Protein AF-A0A392NS13-F1 (afdb_monomer_lite)

Organism: NCBI:txid97028

Radius of gyration: 15.72 Å; chains: 1; bounding box: 37×41×41 Å

Secondary structure (DSSP, 8-state):
--SGGGSHHHHHHHHHHSS-TTS-EE--SSSPPP-S-HHHH--------GGGTGGGSTT--HHHHHHTT-EEEEE-HHHHHHHHHHHHTSS----EEEEEEEE-TTS-EEEEEEEEEEE-TT-GGG-EEEEEE---SSHHHHHHHHHHHHHHHHHHHHHIIIIITT-

Structure (mmCIF, N/CA/C/O backbone):
data_AF-A0A392NS13-F1
#
_entry.id   AF-A0A392NS13-F1
#
loop_
_atom_site.group_PDB
_atom_site.id
_atom_site.type_symbol
_atom_site.label_atom_id
_atom_site.label_alt_id
_atom_site.label_comp_id
_atom_site.label_asym_id
_atom_site.label_entity_id
_atom_site.label_seq_id
_atom_site.pdbx_PDB_ins_code
_atom_site.Cartn_x
_atom_site.Cartn_y
_atom_site.Cartn_z
_atom_site.occupancy
_atom_site.B_iso_or_equiv
_atom_site.auth_seq_id
_atom_site.auth_comp_id
_atom_site.auth_asym_id
_atom_site.auth_atom_id
_atom_site.pdbx_PDB_model_num
ATOM 1 N N . ASP A 1 1 ? -11.635 21.435 5.808 1.00 74.44 1 ASP A N 1
ATOM 2 C CA . ASP A 1 1 ? -10.249 21.271 6.281 1.00 74.44 1 ASP A CA 1
ATOM 3 C C . ASP A 1 1 ? -9.359 21.082 5.056 1.00 74.44 1 ASP A C 1
ATOM 5 O O . ASP A 1 1 ? -9.720 20.289 4.199 1.00 74.44 1 ASP A O 1
ATOM 9 N N . THR A 1 2 ? -8.281 21.854 4.910 1.00 90.88 2 THR A N 1
ATOM 10 C CA . THR A 1 2 ? -7.378 21.819 3.739 1.00 90.88 2 THR A CA 1
ATOM 11 C C . THR A 1 2 ? -6.235 20.809 3.878 1.00 90.88 2 THR A C 1
ATOM 13 O O . THR A 1 2 ? -5.494 20.587 2.921 1.00 90.88 2 THR A O 1
ATOM 16 N N . SER A 1 3 ? -6.084 20.194 5.052 1.00 91.94 3 SER A N 1
ATOM 17 C CA . SER A 1 3 ? -5.001 19.258 5.377 1.00 91.94 3 SER A CA 1
ATOM 18 C C . SER A 1 3 ? -5.465 17.819 5.604 1.00 91.94 3 SER A C 1
ATOM 20 O O . SER A 1 3 ? -4.625 16.923 5.652 1.00 91.94 3 SER A O 1
ATOM 22 N N . ALA A 1 4 ? -6.781 17.588 5.666 1.00 93.62 4 ALA A N 1
ATOM 23 C CA . ALA A 1 4 ? -7.386 16.277 5.920 1.00 93.62 4 ALA A CA 1
ATOM 24 C C . ALA A 1 4 ? -6.905 15.170 4.962 1.00 93.62 4 ALA A C 1
ATOM 26 O O . ALA A 1 4 ? -6.708 14.040 5.386 1.00 93.62 4 ALA A O 1
ATOM 27 N N . TRP A 1 5 ? -6.607 15.499 3.701 1.00 92.25 5 TRP A N 1
ATOM 28 C CA . TRP A 1 5 ? -6.085 14.542 2.712 1.00 92.25 5 TRP A CA 1
ATOM 29 C C . TRP A 1 5 ? -4.747 13.890 3.111 1.00 92.25 5 TRP A C 1
ATOM 31 O O . TRP A 1 5 ? -4.361 12.866 2.555 1.00 92.25 5 TRP A O 1
ATOM 41 N N . ARG A 1 6 ? -4.010 14.476 4.068 1.00 93.94 6 ARG A N 1
ATOM 42 C CA . ARG A 1 6 ? -2.728 13.945 4.558 1.00 93.94 6 ARG A CA 1
ATOM 43 C C . ARG A 1 6 ? -2.880 12.950 5.702 1.00 93.94 6 ARG A C 1
ATOM 45 O O . ARG A 1 6 ? -1.878 12.330 6.080 1.00 93.94 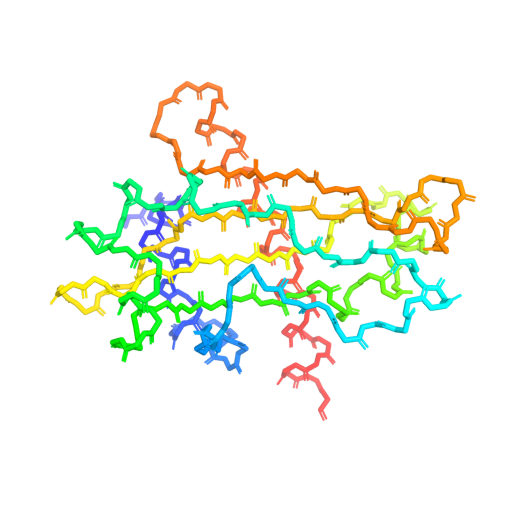6 ARG A O 1
ATOM 52 N N . THR A 1 7 ? -4.066 12.812 6.292 1.00 97.25 7 THR A N 1
ATOM 53 C CA . THR A 1 7 ? -4.251 11.927 7.446 1.00 97.25 7 THR A CA 1
ATOM 54 C C . THR A 1 7 ? -4.267 10.459 7.024 1.00 97.25 7 THR A C 1
ATOM 56 O O . THR A 1 7 ? -4.346 10.125 5.837 1.00 97.25 7 THR A O 1
ATOM 59 N N . ASP A 1 8 ? -4.083 9.565 7.988 1.00 97.94 8 ASP A N 1
ATOM 60 C CA . ASP A 1 8 ? -4.120 8.123 7.739 1.00 97.94 8 ASP A CA 1
ATOM 61 C C . ASP A 1 8 ? -5.561 7.626 7.591 1.00 97.94 8 ASP A C 1
ATOM 63 O O . ASP A 1 8 ? -5.820 6.723 6.795 1.00 97.94 8 ASP A O 1
ATOM 67 N N . GLU A 1 9 ? -6.500 8.274 8.281 1.00 97.56 9 GLU A N 1
ATOM 68 C CA . GLU A 1 9 ? -7.931 8.017 8.164 1.00 97.56 9 GLU A CA 1
ATOM 69 C C . GLU A 1 9 ? -8.423 8.288 6.744 1.00 97.56 9 GLU A C 1
ATOM 71 O O . GLU A 1 9 ? -9.087 7.432 6.167 1.00 97.56 9 GLU A O 1
ATOM 76 N N . GLU A 1 10 ? -8.084 9.442 6.157 1.00 98.25 10 GLU A N 1
ATOM 77 C CA . GLU A 1 10 ? -8.550 9.785 4.811 1.00 98.25 10 GLU A CA 1
ATOM 78 C C . GLU A 1 10 ? -7.889 8.903 3.749 1.00 98.25 10 GLU A C 1
ATOM 80 O O . GLU A 1 10 ? -8.576 8.367 2.880 1.00 98.25 10 GLU A O 1
ATOM 85 N N . PHE A 1 11 ? -6.583 8.649 3.888 1.00 98.56 11 PHE A N 1
ATOM 86 C CA . PHE A 1 11 ? -5.845 7.733 3.017 1.00 98.56 11 PHE A CA 1
ATOM 87 C C . PHE A 1 11 ? -6.480 6.336 2.958 1.00 98.56 11 PHE A C 1
ATOM 89 O O . PHE A 1 11 ? -6.611 5.759 1.881 1.00 98.56 11 PHE A O 1
ATOM 96 N N . ALA A 1 12 ? -6.904 5.787 4.099 1.00 98.50 12 ALA A N 1
ATOM 97 C CA . ALA A 1 12 ? -7.569 4.490 4.139 1.00 98.50 12 ALA A CA 1
ATOM 98 C C . ALA A 1 12 ? -9.044 4.562 3.702 1.00 98.50 12 ALA A C 1
ATOM 100 O O . ALA A 1 12 ? -9.537 3.646 3.042 1.00 98.50 12 ALA A O 1
ATOM 101 N N . ARG A 1 13 ? -9.758 5.646 4.036 1.00 98.44 13 ARG A N 1
ATOM 102 C CA . ARG A 1 13 ? -11.167 5.847 3.664 1.00 98.44 13 ARG A CA 1
ATOM 103 C C . ARG A 1 13 ? -11.348 5.922 2.149 1.00 98.44 13 ARG A C 1
ATOM 105 O O . ARG A 1 13 ? -12.313 5.360 1.628 1.00 98.44 13 ARG A O 1
ATOM 112 N N . GLU A 1 14 ? -10.437 6.576 1.432 1.00 98.19 14 GLU A N 1
ATOM 113 C CA . GLU A 1 14 ? -10.499 6.686 -0.031 1.00 98.19 14 GLU A CA 1
ATOM 114 C C . GLU A 1 14 ? -10.401 5.325 -0.745 1.00 98.19 14 GLU A C 1
ATOM 116 O O . GLU A 1 14 ? -10.964 5.164 -1.827 1.00 98.19 14 GLU A O 1
ATOM 121 N N . MET A 1 15 ? -9.810 4.302 -0.118 1.00 98.44 15 MET A N 1
ATOM 122 C CA . MET A 1 15 ? -9.796 2.937 -0.669 1.00 98.44 15 MET A CA 1
ATOM 123 C C . MET A 1 15 ? -11.179 2.263 -0.657 1.00 98.44 15 MET A C 1
ATOM 125 O O . MET A 1 15 ? -11.379 1.273 -1.354 1.00 98.44 15 MET A O 1
ATOM 129 N N . LEU A 1 16 ? -12.130 2.777 0.133 1.00 97.88 16 LEU A N 1
ATOM 130 C CA . LEU A 1 16 ? -13.511 2.280 0.219 1.00 97.88 16 LEU A CA 1
ATOM 131 C C . LEU A 1 16 ? -14.535 3.235 -0.403 1.00 97.88 16 LEU A C 1
ATOM 133 O O . LEU A 1 16 ? -15.606 2.808 -0.826 1.00 97.88 16 LEU A O 1
ATOM 137 N N . ALA A 1 17 ? -14.245 4.535 -0.404 1.00 97.50 17 ALA A N 1
ATOM 138 C CA . ALA A 1 17 ? -15.201 5.579 -0.771 1.00 97.50 17 ALA A CA 1
ATOM 139 C C . ALA A 1 17 ? -14.538 6.778 -1.473 1.00 97.50 17 ALA A C 1
ATOM 141 O O . ALA A 1 17 ? -15.032 7.905 -1.387 1.00 97.50 17 ALA A O 1
ATOM 142 N N . GLY A 1 18 ? -13.379 6.553 -2.091 1.00 97.31 18 GLY A N 1
ATOM 143 C CA . GLY A 1 18 ? -12.679 7.501 -2.951 1.00 97.31 18 GLY A CA 1
ATOM 144 C C . GLY A 1 18 ? -12.891 7.174 -4.427 1.00 97.31 18 GLY A C 1
ATOM 145 O O . GLY A 1 18 ? -13.916 6.617 -4.813 1.00 97.31 18 GLY A O 1
ATOM 146 N N . VAL A 1 19 ? -11.914 7.536 -5.259 1.00 96.94 19 VAL A N 1
ATOM 147 C CA . VAL A 1 19 ? -12.015 7.398 -6.723 1.00 96.94 19 VAL A CA 1
ATOM 148 C C . VAL A 1 19 ? -11.814 5.965 -7.222 1.00 96.94 19 VAL A C 1
ATOM 150 O O . VAL A 1 19 ? -12.351 5.619 -8.266 1.00 96.94 19 VAL A O 1
ATOM 153 N N . ASN A 1 20 ? -11.105 5.116 -6.470 1.00 97.25 20 ASN A N 1
ATOM 154 C CA . ASN A 1 20 ? -10.823 3.727 -6.849 1.00 97.25 20 ASN A CA 1
ATOM 155 C C . ASN A 1 20 ? -11.244 2.710 -5.764 1.00 97.25 20 ASN A C 1
ATOM 157 O O . ASN A 1 20 ? -10.406 1.979 -5.232 1.00 97.25 20 ASN A O 1
ATOM 161 N N . PRO A 1 21 ? -12.542 2.624 -5.413 1.00 97.25 21 PRO A N 1
ATOM 162 C CA . PRO A 1 21 ? -13.015 1.868 -4.251 1.00 97.25 21 PRO A CA 1
ATOM 163 C C . PRO A 1 21 ? -13.172 0.355 -4.507 1.00 97.25 21 PRO A C 1
ATOM 165 O O . PRO A 1 21 ? -13.973 -0.309 -3.854 1.00 97.25 21 PRO A O 1
ATOM 168 N N . VAL A 1 22 ? -12.472 -0.196 -5.506 1.00 97.00 22 VAL A N 1
ATOM 169 C CA . VAL A 1 22 ? -12.722 -1.553 -6.039 1.00 97.00 22 VAL A CA 1
ATOM 170 C C . VAL A 1 22 ? -11.522 -2.499 -5.947 1.00 97.00 22 VAL A C 1
ATOM 172 O O . VAL A 1 22 ? -11.647 -3.667 -6.307 1.00 97.00 22 VAL A O 1
ATOM 175 N N . ILE A 1 23 ? -10.365 -2.021 -5.473 1.00 97.75 23 ILE A N 1
ATOM 176 C CA . ILE A 1 23 ? -9.110 -2.799 -5.472 1.00 97.75 23 ILE A CA 1
ATOM 177 C C . ILE A 1 23 ? -8.777 -3.404 -4.103 1.00 97.75 23 ILE A C 1
ATOM 179 O O . ILE A 1 23 ? -8.146 -4.461 -4.033 1.00 97.75 23 ILE A O 1
ATOM 183 N N . ILE A 1 24 ? -9.190 -2.759 -3.009 1.00 98.19 24 ILE A N 1
ATOM 184 C CA . ILE A 1 24 ? -8.931 -3.264 -1.656 1.00 98.19 24 ILE A CA 1
ATOM 185 C C . ILE A 1 24 ? -9.542 -4.659 -1.465 1.00 98.19 24 ILE A C 1
ATOM 187 O O . ILE A 1 24 ? -10.676 -4.927 -1.863 1.00 98.19 24 ILE A O 1
ATOM 191 N N . ARG A 1 25 ? -8.788 -5.563 -0.834 1.00 98.06 25 ARG A N 1
ATOM 192 C CA . ARG A 1 25 ? -9.196 -6.956 -0.603 1.00 98.06 25 ARG A CA 1
ATOM 193 C C . ARG A 1 25 ? -8.925 -7.387 0.833 1.00 98.06 25 ARG A C 1
ATOM 195 O O . ARG A 1 25 ? -8.028 -6.859 1.483 1.00 98.06 25 ARG A O 1
ATOM 202 N N . GLY A 1 26 ? -9.682 -8.362 1.332 1.00 98.44 26 GLY A N 1
ATOM 203 C CA . GLY A 1 26 ? -9.395 -8.988 2.625 1.00 98.44 26 GLY A CA 1
ATOM 204 C C . GLY A 1 26 ? -8.076 -9.761 2.570 1.00 98.44 26 GLY A C 1
ATOM 205 O O . GLY A 1 26 ? -7.846 -10.526 1.629 1.00 98.44 26 GLY A O 1
ATOM 206 N N . LEU A 1 27 ? -7.217 -9.585 3.570 1.00 98.12 27 LEU A N 1
ATOM 207 C CA . LEU A 1 27 ? -5.961 -10.316 3.682 1.00 98.12 27 LEU A CA 1
ATOM 208 C C . LEU A 1 27 ? -6.230 -11.709 4.262 1.00 98.12 27 LEU A C 1
ATOM 210 O O . LEU A 1 27 ? -6.717 -11.827 5.381 1.00 98.12 27 LEU A O 1
ATOM 214 N N . GLN A 1 28 ? -5.927 -12.752 3.487 1.00 95.88 28 GLN A N 1
ATOM 215 C CA . GLN A 1 28 ? -6.250 -14.141 3.846 1.00 95.88 28 GLN A CA 1
ATOM 216 C C . GLN A 1 28 ? -5.083 -14.894 4.491 1.00 95.88 28 GLN A C 1
ATOM 218 O O . GLN A 1 28 ? -5.295 -15.866 5.206 1.00 95.88 28 GLN A O 1
ATOM 223 N N . GLU A 1 29 ? -3.854 -14.456 4.235 1.00 96.00 29 GLU A N 1
ATOM 224 C CA . GLU A 1 29 ? -2.639 -15.079 4.750 1.00 96.00 29 GLU A CA 1
ATOM 225 C C . GLU A 1 29 ? -1.574 -14.019 5.021 1.00 96.00 29 GLU A C 1
ATOM 227 O O . GLU A 1 29 ? -1.610 -12.921 4.455 1.00 96.00 29 GLU A O 1
ATOM 232 N N . PHE A 1 30 ? -0.636 -14.349 5.905 1.00 97.38 30 PHE A N 1
ATOM 233 C CA . PHE A 1 30 ? 0.459 -13.465 6.270 1.00 97.38 30 PHE A CA 1
ATOM 234 C C . PHE A 1 30 ? 1.787 -14.234 6.353 1.00 97.38 30 PHE A C 1
ATOM 236 O O . PHE A 1 30 ? 1.825 -15.287 6.995 1.00 97.38 30 PHE A O 1
ATOM 243 N N . PRO A 1 31 ? 2.890 -13.700 5.793 1.00 96.69 31 PRO A N 1
ATOM 244 C CA . PRO A 1 31 ? 2.965 -12.449 5.028 1.00 96.69 31 PRO A CA 1
ATOM 245 C C . PRO A 1 31 ? 2.223 -12.548 3.677 1.00 96.69 31 PRO A C 1
ATOM 247 O O . PRO A 1 31 ? 1.971 -13.658 3.210 1.00 96.69 31 PRO A O 1
ATOM 250 N N . PRO A 1 32 ? 1.849 -11.419 3.042 1.00 96.25 32 PRO A N 1
ATOM 251 C CA . PRO A 1 32 ? 1.254 -11.446 1.708 1.00 96.25 32 PRO A CA 1
ATOM 252 C C . PRO A 1 32 ? 2.179 -12.136 0.699 1.00 96.25 32 PRO A C 1
ATOM 254 O O . PRO A 1 32 ? 3.379 -11.849 0.650 1.00 96.25 32 PRO A O 1
ATOM 257 N N . THR A 1 33 ? 1.618 -13.012 -0.131 1.00 93.31 33 THR A N 1
ATOM 258 C CA . THR A 1 33 ? 2.362 -13.743 -1.162 1.00 93.31 33 THR A CA 1
ATOM 259 C C . THR A 1 33 ? 2.193 -13.108 -2.542 1.00 93.31 33 THR A C 1
ATOM 261 O O . THR A 1 33 ? 1.170 -12.494 -2.858 1.00 93.31 33 THR A O 1
ATOM 264 N N . SER A 1 34 ? 3.225 -13.248 -3.375 1.00 96.31 34 SER A N 1
ATOM 265 C CA . SER A 1 34 ? 3.179 -12.909 -4.799 1.00 96.31 34 SER A CA 1
ATOM 266 C C . SER A 1 34 ? 2.776 -14.130 -5.626 1.00 96.31 34 SER A C 1
ATOM 268 O O . SER A 1 34 ? 3.116 -15.262 -5.288 1.00 96.31 34 SER A O 1
ATOM 270 N N . LYS A 1 35 ? 2.074 -13.893 -6.734 1.00 96.25 35 LYS A N 1
ATOM 271 C CA . LYS A 1 35 ? 1.708 -14.891 -7.749 1.00 96.25 35 LYS A CA 1
ATOM 272 C C . LYS A 1 35 ? 2.628 -14.860 -8.971 1.00 96.25 35 LYS A C 1
ATOM 274 O O . LYS A 1 35 ? 2.362 -15.564 -9.946 1.00 96.25 35 LYS A O 1
ATOM 279 N N . LEU A 1 36 ? 3.664 -14.024 -8.960 1.00 97.12 36 LEU A N 1
ATOM 280 C CA . LEU A 1 36 ? 4.659 -13.977 -10.027 1.00 97.12 36 LEU A CA 1
ATOM 281 C C . LEU A 1 36 ? 5.436 -15.297 -10.094 1.00 97.12 36 LEU A C 1
ATOM 283 O O . LEU A 1 36 ? 5.708 -15.912 -9.066 1.00 97.12 36 LEU A O 1
ATOM 287 N N . ASP A 1 37 ? 5.801 -15.728 -11.305 1.00 97.19 37 ASP A N 1
ATOM 288 C CA . ASP A 1 37 ? 6.579 -16.957 -11.496 1.00 97.19 37 ASP A CA 1
ATOM 289 C C . ASP A 1 37 ? 7.981 -16.794 -10.879 1.00 97.19 37 ASP A C 1
ATOM 291 O O . ASP A 1 37 ? 8.764 -15.973 -11.375 1.00 97.19 37 ASP A O 1
ATOM 295 N N . PRO A 1 38 ? 8.339 -17.572 -9.840 1.00 96.25 38 PRO A N 1
ATOM 296 C CA . PRO A 1 38 ? 9.632 -17.447 -9.176 1.00 96.25 38 PRO A CA 1
ATOM 297 C C . PRO A 1 38 ? 10.809 -17.823 -10.086 1.00 96.25 38 PRO A C 1
ATOM 299 O O . PRO A 1 38 ? 11.930 -17.386 -9.839 1.00 96.25 38 PRO A O 1
ATOM 302 N N . ASN A 1 39 ? 10.589 -18.575 -11.171 1.00 96.88 39 ASN A N 1
ATOM 303 C CA . ASN A 1 39 ? 11.647 -18.872 -12.141 1.00 96.88 39 ASN A CA 1
ATOM 304 C C . ASN A 1 39 ? 12.003 -17.657 -13.012 1.00 96.88 39 ASN A C 1
ATOM 306 O O . ASN A 1 39 ? 13.086 -17.615 -13.594 1.00 96.88 39 ASN A O 1
ATOM 310 N N . I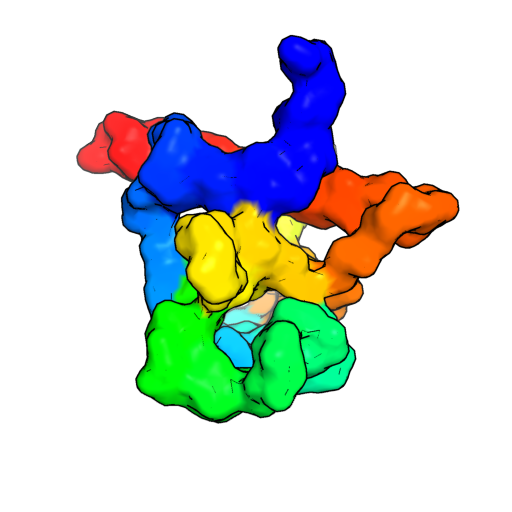LE A 1 40 ? 11.092 -16.685 -13.121 1.00 96.38 40 ILE A N 1
ATOM 311 C CA . ILE A 1 40 ? 11.275 -15.461 -13.913 1.00 96.38 40 ILE A CA 1
ATOM 312 C C . ILE A 1 40 ? 11.636 -14.285 -13.002 1.00 96.38 40 ILE A C 1
ATOM 314 O O . ILE A 1 40 ? 12.530 -13.506 -13.328 1.00 96.38 40 ILE A O 1
ATOM 318 N N . TYR A 1 41 ? 10.946 -14.167 -11.866 1.00 96.81 41 TYR A N 1
ATOM 319 C CA . TYR A 1 41 ? 11.012 -13.010 -10.975 1.00 96.81 41 TYR A CA 1
ATOM 320 C C . TYR A 1 41 ? 11.698 -13.301 -9.637 1.00 96.81 41 TYR A C 1
ATOM 322 O O . TYR A 1 41 ? 11.756 -12.414 -8.795 1.00 96.81 41 TYR A O 1
ATOM 330 N N . GLY A 1 42 ? 12.221 -14.506 -9.405 1.00 96.25 42 GLY A N 1
ATOM 331 C CA . GLY A 1 42 ? 12.889 -14.848 -8.150 1.00 96.25 42 GLY A CA 1
ATOM 332 C C . GLY A 1 42 ? 11.972 -14.808 -6.930 1.00 96.25 42 GLY A C 1
ATOM 333 O O . GLY A 1 42 ? 10.753 -14.951 -7.035 1.00 96.25 42 GLY A O 1
ATOM 334 N N . ASP A 1 43 ? 12.569 -14.608 -5.753 1.00 95.19 43 ASP A N 1
ATOM 335 C CA . ASP A 1 43 ? 11.817 -14.476 -4.504 1.00 95.19 43 ASP A CA 1
ATOM 336 C C . ASP A 1 43 ? 11.077 -13.131 -4.445 1.00 95.19 43 ASP A C 1
ATOM 338 O O . ASP A 1 43 ? 11.676 -12.054 -4.430 1.00 95.19 43 ASP A O 1
ATOM 342 N N . GLN A 1 44 ? 9.751 -13.216 -4.421 1.00 97.06 44 GLN A N 1
ATOM 343 C CA . GLN A 1 44 ? 8.829 -12.080 -4.367 1.00 97.06 44 GLN A CA 1
ATOM 344 C C . GLN A 1 44 ? 8.037 -12.057 -3.048 1.00 97.06 44 GLN A C 1
ATOM 346 O O . GLN A 1 44 ? 6.987 -11.411 -2.956 1.00 97.06 44 GLN A O 1
ATOM 351 N N . SER A 1 45 ? 8.511 -12.791 -2.036 1.00 92.81 45 SER A N 1
ATOM 352 C CA . SER A 1 45 ? 7.906 -12.842 -0.706 1.00 92.81 45 SER A CA 1
ATOM 353 C C . SER A 1 45 ? 7.889 -11.456 -0.066 1.00 92.81 45 SER A C 1
ATOM 355 O O . SER A 1 45 ? 8.884 -10.728 -0.094 1.00 92.81 45 SER A O 1
ATOM 357 N N . SER A 1 46 ? 6.759 -11.080 0.537 1.00 97.38 46 SER A N 1
ATOM 358 C CA . SER A 1 46 ? 6.676 -9.818 1.267 1.00 97.38 46 SER A CA 1
ATOM 359 C C . SER A 1 46 ? 7.619 -9.824 2.473 1.00 97.38 46 SER A C 1
ATOM 361 O O . SER A 1 46 ? 7.734 -10.801 3.213 1.00 97.38 46 SER A O 1
ATOM 363 N N . THR A 1 47 ? 8.276 -8.691 2.690 1.00 97.81 47 THR A N 1
ATOM 364 C CA . THR A 1 47 ? 9.192 -8.437 3.808 1.00 97.81 47 THR A CA 1
ATOM 365 C C . THR A 1 47 ? 8.486 -7.846 5.032 1.00 97.81 47 THR A C 1
ATOM 367 O O . THR A 1 47 ? 9.129 -7.564 6.051 1.00 97.81 47 THR A O 1
ATOM 370 N N . ILE A 1 48 ? 7.160 -7.661 4.970 1.00 98.31 48 ILE A N 1
ATOM 371 C CA . ILE A 1 48 ? 6.355 -7.241 6.120 1.00 98.31 48 ILE A CA 1
ATOM 372 C C . ILE A 1 48 ? 6.315 -8.390 7.134 1.00 98.31 48 ILE A C 1
ATOM 374 O O . ILE A 1 48 ? 5.738 -9.444 6.889 1.00 98.31 48 ILE A O 1
ATOM 378 N N . ARG A 1 49 ? 6.928 -8.177 8.301 1.00 98.00 49 ARG A N 1
ATOM 379 C CA . ARG A 1 49 ? 6.923 -9.112 9.430 1.00 98.00 49 ARG A CA 1
ATOM 380 C C . ARG A 1 49 ? 5.797 -8.781 10.407 1.00 98.00 49 ARG A C 1
ATOM 382 O O . ARG A 1 49 ? 5.348 -7.638 10.464 1.00 98.00 49 ARG A O 1
ATOM 389 N N . LYS A 1 50 ? 5.380 -9.767 11.211 1.00 97.88 50 LYS A N 1
ATOM 390 C CA . LYS A 1 50 ? 4.318 -9.605 12.223 1.00 97.88 50 LYS A CA 1
ATOM 391 C C . LYS A 1 50 ? 4.624 -8.448 13.188 1.00 97.88 50 LYS A C 1
ATOM 393 O O . LYS A 1 50 ? 3.773 -7.594 13.416 1.00 97.88 50 LYS A O 1
ATOM 398 N N . GLU A 1 51 ? 5.884 -8.331 13.613 1.00 96.56 51 GLU A N 1
ATOM 399 C CA . GLU A 1 51 ? 6.390 -7.242 14.467 1.00 96.56 51 GLU A CA 1
ATOM 400 C C . GLU A 1 51 ? 6.161 -5.827 13.902 1.00 96.56 51 GLU A C 1
ATOM 402 O O . GLU A 1 51 ? 6.082 -4.873 14.669 1.00 96.56 51 GLU A O 1
ATOM 407 N N . HIS A 1 52 ? 6.022 -5.671 12.578 1.00 97.38 52 HIS A N 1
ATOM 408 C CA . HIS A 1 52 ? 5.734 -4.371 11.967 1.00 97.38 52 HIS A CA 1
ATOM 409 C C . HIS A 1 52 ? 4.278 -3.929 12.147 1.00 97.38 52 HIS A C 1
ATOM 411 O O . HIS A 1 52 ? 3.990 -2.760 11.914 1.00 97.38 52 HIS A O 1
ATOM 417 N N . ILE A 1 53 ? 3.354 -4.835 12.483 1.00 97.50 53 ILE A N 1
ATOM 418 C CA . ILE A 1 53 ? 1.919 -4.524 12.506 1.00 97.50 53 ILE A CA 1
ATOM 419 C C . ILE A 1 53 ? 1.231 -4.868 13.829 1.00 97.50 53 ILE A C 1
ATOM 421 O O . ILE A 1 53 ? 0.269 -4.192 14.182 1.00 97.50 53 ILE A O 1
ATOM 425 N N . GLU A 1 54 ? 1.723 -5.858 14.584 1.00 95.38 54 GLU A N 1
ATOM 426 C CA . GLU A 1 54 ? 1.055 -6.374 15.792 1.00 95.38 54 GLU A CA 1
ATOM 427 C C . GLU A 1 54 ? 0.806 -5.309 16.863 1.00 95.38 54 GLU A C 1
ATOM 429 O O . GLU A 1 54 ? -0.241 -5.319 17.507 1.00 95.38 54 GLU A O 1
ATOM 434 N N . PHE A 1 55 ? 1.706 -4.332 17.008 1.00 92.81 55 PHE A N 1
ATOM 435 C CA . PHE A 1 55 ? 1.547 -3.254 17.989 1.00 92.81 55 PHE A CA 1
ATOM 436 C C . PHE A 1 55 ? 0.322 -2.356 17.733 1.00 92.81 55 PHE A C 1
ATOM 438 O O . PHE A 1 55 ? -0.100 -1.637 18.634 1.00 92.81 55 PHE A O 1
ATOM 445 N N . ASN A 1 56 ? -0.266 -2.417 16.532 1.00 93.56 56 ASN A N 1
ATOM 446 C CA . ASN A 1 56 ? -1.395 -1.593 16.102 1.00 93.56 56 ASN A CA 1
ATOM 447 C C . ASN A 1 56 ? -2.673 -2.397 15.781 1.00 93.56 56 ASN A C 1
ATOM 449 O O . ASN A 1 56 ? -3.597 -1.849 15.173 1.00 93.56 56 ASN A O 1
ATOM 453 N N . LEU A 1 57 ? -2.761 -3.663 16.206 1.00 96.75 57 LEU A N 1
ATOM 454 C CA . LEU A 1 57 ? -3.926 -4.543 15.994 1.00 96.75 57 LEU A CA 1
ATOM 455 C C . LEU A 1 57 ? -4.930 -4.551 17.158 1.00 96.75 57 LEU A C 1
ATOM 457 O O . LEU A 1 57 ? -5.686 -5.508 17.325 1.00 96.75 57 LEU A O 1
ATOM 461 N N . ASP A 1 58 ? -4.929 -3.509 17.990 1.00 93.94 58 ASP A N 1
ATOM 462 C CA . ASP A 1 58 ? -5.828 -3.362 19.143 1.00 93.94 58 ASP A CA 1
ATOM 463 C C . ASP A 1 58 ? -5.808 -4.591 20.085 1.00 93.94 58 ASP A C 1
ATOM 465 O O . ASP A 1 58 ? -6.834 -5.019 20.613 1.00 93.94 58 ASP A O 1
ATOM 469 N N . GLY A 1 59 ? -4.615 -5.166 20.283 1.00 94.81 59 GLY A N 1
ATOM 470 C CA . GLY A 1 59 ? -4.374 -6.316 21.160 1.00 94.81 59 GLY A CA 1
ATOM 471 C C . GLY A 1 59 ? -4.560 -7.692 20.512 1.00 94.81 59 GLY A C 1
ATOM 472 O O . GLY A 1 59 ? -4.341 -8.692 21.191 1.00 94.81 59 GLY A O 1
ATOM 473 N N . LEU A 1 60 ? -4.936 -7.761 19.231 1.00 97.44 60 LEU A N 1
ATOM 474 C CA . LEU A 1 60 ? -5.011 -9.016 18.479 1.00 97.44 60 LEU A CA 1
ATOM 475 C C . LEU A 1 60 ? -3.639 -9.422 17.928 1.00 97.44 60 LEU A C 1
ATOM 477 O O . LEU A 1 60 ? -2.833 -8.583 17.528 1.00 97.44 60 LEU A O 1
ATOM 481 N N . THR A 1 61 ? -3.407 -10.724 17.819 1.00 98.06 61 THR A N 1
ATOM 482 C CA . THR A 1 61 ? -2.343 -11.267 16.965 1.00 98.06 61 THR A CA 1
ATOM 483 C C . THR A 1 61 ? -2.718 -11.142 15.485 1.00 98.06 61 THR A C 1
ATOM 485 O O . THR A 1 61 ? -3.893 -10.987 15.134 1.00 98.06 61 THR A O 1
ATOM 488 N N . VAL A 1 62 ? -1.735 -11.255 14.582 1.00 98.31 62 VAL A N 1
ATOM 489 C CA . VAL A 1 62 ? -2.007 -11.258 13.129 1.00 98.31 62 VAL A CA 1
ATOM 490 C C . VAL A 1 62 ? -3.005 -12.351 12.744 1.00 98.31 62 VAL A C 1
ATOM 492 O O . VAL A 1 62 ? -3.935 -12.096 11.981 1.00 98.31 62 VAL A O 1
ATOM 495 N N . ASP A 1 63 ? -2.844 -13.552 13.299 1.00 98.06 63 ASP A N 1
ATOM 496 C CA . ASP A 1 63 ? -3.659 -14.712 12.932 1.00 98.06 63 ASP A CA 1
ATOM 497 C C . ASP A 1 63 ? -5.115 -14.538 13.412 1.00 98.06 63 ASP A C 1
ATOM 499 O O . ASP A 1 63 ? -6.055 -14.828 12.671 1.00 98.06 63 ASP A O 1
ATOM 503 N N . GLU A 1 64 ? -5.323 -13.975 14.609 1.00 98.25 64 GLU A N 1
ATOM 504 C CA . GLU A 1 64 ? -6.659 -13.613 15.105 1.00 98.25 64 GLU A CA 1
ATOM 505 C C . GLU A 1 64 ? -7.306 -12.512 14.262 1.00 98.25 64 GLU A C 1
ATOM 507 O O . GLU A 1 64 ? -8.500 -12.582 13.964 1.00 98.25 64 GLU A O 1
ATOM 512 N N . ALA A 1 65 ? -6.535 -11.499 13.858 1.00 98.38 65 ALA A N 1
ATOM 513 C CA . ALA A 1 65 ? -7.042 -10.408 13.036 1.00 98.38 65 ALA A CA 1
ATOM 514 C C . ALA A 1 65 ? -7.462 -10.891 11.635 1.00 98.38 65 ALA A C 1
ATOM 516 O O . ALA A 1 65 ? -8.489 -10.439 11.125 1.00 98.38 65 ALA A O 1
ATOM 517 N N . ILE A 1 66 ? -6.741 -11.849 11.037 1.00 98.25 66 ILE A N 1
ATOM 518 C CA . ILE A 1 66 ? -7.165 -12.524 9.796 1.00 98.25 66 ILE A CA 1
ATOM 519 C C . ILE A 1 66 ? -8.438 -13.335 10.035 1.00 98.25 66 ILE A C 1
ATOM 521 O O . ILE A 1 66 ? -9.415 -13.158 9.310 1.00 98.25 66 ILE A O 1
ATOM 525 N N . ALA A 1 67 ? -8.469 -14.178 11.072 1.00 98.19 67 ALA A N 1
ATOM 526 C CA . ALA A 1 67 ? -9.624 -15.028 11.372 1.00 98.19 67 ALA A CA 1
ATOM 527 C C . ALA A 1 67 ? -10.912 -14.220 11.631 1.00 98.19 67 ALA A C 1
ATOM 529 O O . ALA A 1 67 ? -12.012 -14.677 11.324 1.00 98.19 67 ALA A O 1
ATOM 530 N N . GLN A 1 68 ? -10.780 -13.002 12.163 1.00 98.00 68 GLN A N 1
ATOM 531 C CA . GLN A 1 68 ? -11.887 -12.066 12.382 1.00 98.00 68 GLN A CA 1
ATOM 532 C C . GLN A 1 68 ? -12.216 -11.186 11.160 1.00 98.00 68 GLN A C 1
ATOM 534 O O . GLN A 1 68 ? -13.067 -10.306 11.274 1.00 98.00 68 GLN A O 1
ATOM 539 N N . ASN A 1 69 ? -11.574 -11.395 10.003 1.00 98.19 69 ASN A N 1
ATOM 540 C CA . ASN A 1 69 ? -11.703 -10.562 8.798 1.00 98.19 69 ASN A CA 1
ATOM 541 C C . ASN A 1 69 ? -11.414 -9.071 9.051 1.00 98.19 69 ASN A C 1
ATOM 543 O O . ASN A 1 69 ? -12.072 -8.189 8.498 1.00 98.19 69 ASN A O 1
ATOM 547 N N . LYS A 1 70 ? -10.435 -8.784 9.914 1.00 98.56 70 LYS A N 1
ATOM 548 C CA . LYS A 1 70 ? -10.033 -7.419 10.271 1.00 98.56 70 LYS A CA 1
ATOM 549 C C . LYS A 1 70 ? -8.794 -6.929 9.536 1.00 98.56 70 LYS A C 1
ATOM 551 O O . LYS A 1 70 ? -8.479 -5.749 9.646 1.00 98.56 70 LYS A O 1
ATOM 556 N N . LEU A 1 71 ? -8.097 -7.785 8.793 1.00 98.69 71 LEU A N 1
ATOM 557 C CA . LEU A 1 71 ? -6.962 -7.376 7.969 1.00 98.69 71 LEU A CA 1
ATOM 558 C C . LEU A 1 71 ? -7.343 -7.283 6.496 1.00 98.69 71 LEU A C 1
ATOM 560 O O . LEU A 1 71 ? -7.959 -8.181 5.926 1.00 98.69 71 LEU A O 1
ATOM 564 N N . PHE A 1 72 ? -6.934 -6.180 5.883 1.00 98.81 72 PHE A N 1
ATOM 565 C CA . PHE A 1 72 ? -7.147 -5.859 4.480 1.00 98.81 72 PHE A CA 1
ATOM 566 C C . PHE A 1 72 ? -5.821 -5.474 3.834 1.00 98.81 72 PHE A C 1
ATOM 568 O O . PHE A 1 72 ? -4.853 -5.124 4.513 1.00 98.81 72 PHE A O 1
ATOM 575 N N . ILE A 1 73 ? -5.778 -5.539 2.510 1.00 98.75 73 ILE A N 1
ATOM 576 C CA . ILE A 1 73 ? -4.611 -5.173 1.724 1.00 98.75 73 ILE A CA 1
ATOM 577 C C . ILE A 1 73 ? -5.022 -4.423 0.455 1.00 98.75 73 ILE A C 1
ATOM 579 O O . ILE A 1 73 ? -5.947 -4.828 -0.250 1.00 98.75 73 ILE A O 1
ATOM 583 N N . LEU A 1 74 ? -4.301 -3.343 0.156 1.00 98.69 74 LEU A N 1
ATOM 584 C CA . LEU A 1 74 ? -4.232 -2.748 -1.176 1.00 98.69 74 LEU A CA 1
ATOM 585 C C . LEU A 1 74 ? -2.922 -3.222 -1.816 1.00 98.69 74 LEU A C 1
ATOM 587 O O . LEU A 1 74 ? -1.839 -2.861 -1.351 1.00 98.69 74 LEU A O 1
ATOM 591 N N . ASP A 1 75 ? -3.022 -4.095 -2.818 1.00 98.12 75 ASP A N 1
ATOM 592 C CA . ASP A 1 75 ? -1.883 -4.844 -3.358 1.00 98.12 75 ASP A CA 1
ATOM 593 C C . ASP A 1 75 ? -1.662 -4.532 -4.839 1.00 98.12 75 ASP A C 1
ATOM 595 O O . ASP A 1 75 ? -2.292 -5.124 -5.716 1.00 98.12 75 ASP A O 1
ATOM 599 N N . HIS A 1 76 ? -0.750 -3.600 -5.106 1.00 98.38 76 HIS A N 1
ATOM 600 C CA . HIS A 1 76 ? -0.338 -3.223 -6.459 1.00 98.38 76 HIS A CA 1
ATOM 601 C C . HIS A 1 76 ? 0.950 -3.931 -6.889 1.00 98.38 76 HIS A C 1
ATOM 603 O O . HIS A 1 76 ? 1.450 -3.687 -7.987 1.00 98.38 76 HIS A O 1
ATOM 609 N N . HIS A 1 77 ? 1.507 -4.805 -6.046 1.00 98.44 77 HIS A N 1
ATOM 610 C CA . HIS A 1 77 ? 2.846 -5.339 -6.247 1.00 98.44 77 HIS A CA 1
ATOM 611 C C . HIS A 1 77 ? 2.973 -6.124 -7.552 1.00 98.44 77 HIS A C 1
ATOM 613 O O . HIS A 1 77 ? 3.758 -5.753 -8.422 1.00 98.44 77 HIS A O 1
ATOM 619 N N . ASP A 1 78 ? 2.185 -7.186 -7.720 1.00 97.56 78 ASP A N 1
ATOM 620 C CA . ASP A 1 78 ? 2.327 -8.081 -8.873 1.00 97.56 78 ASP A CA 1
ATOM 621 C C . ASP A 1 78 ? 1.987 -7.375 -10.187 1.00 97.56 78 ASP A C 1
ATOM 623 O O . ASP A 1 78 ? 2.648 -7.596 -11.199 1.00 97.56 78 ASP A O 1
ATOM 627 N N . ALA A 1 79 ? 0.999 -6.476 -10.167 1.00 96.25 79 ALA A N 1
ATOM 628 C CA . ALA A 1 79 ? 0.605 -5.709 -11.342 1.00 96.25 79 ALA A CA 1
ATOM 629 C C . ALA A 1 79 ? 1.730 -4.783 -11.833 1.00 96.25 79 ALA A C 1
ATOM 631 O O . ALA A 1 79 ? 1.939 -4.648 -13.039 1.00 96.25 79 ALA A O 1
ATOM 632 N N . LEU A 1 80 ? 2.461 -4.147 -10.912 1.00 96.94 80 LEU A N 1
ATOM 633 C CA . LEU A 1 80 ? 3.475 -3.148 -11.253 1.00 96.94 80 LEU A CA 1
ATOM 634 C C . LEU A 1 80 ? 4.880 -3.733 -11.396 1.00 96.94 80 LEU A C 1
ATOM 636 O O . LEU A 1 80 ? 5.657 -3.225 -12.208 1.00 96.94 80 LEU A O 1
ATOM 640 N N . MET A 1 81 ? 5.214 -4.796 -10.660 1.00 97.88 81 MET A N 1
ATOM 641 C CA . MET A 1 81 ? 6.547 -5.408 -10.679 1.00 97.88 81 MET A CA 1
ATOM 642 C C . MET A 1 81 ? 6.970 -5.809 -12.101 1.00 97.88 81 MET A C 1
ATOM 644 O O . MET A 1 81 ? 8.106 -5.558 -12.501 1.00 97.88 81 MET A O 1
ATOM 648 N N . LEU A 1 82 ? 6.023 -6.297 -12.912 1.00 96.12 82 LEU A N 1
ATOM 649 C CA . LEU A 1 82 ? 6.215 -6.661 -14.325 1.00 96.12 82 LEU A CA 1
ATOM 650 C C . LEU A 1 82 ? 6.776 -5.521 -15.195 1.00 96.12 82 LEU A C 1
ATOM 652 O O . LEU A 1 82 ? 7.462 -5.763 -16.189 1.00 96.12 82 LEU A O 1
ATOM 656 N N . TYR A 1 83 ? 6.468 -4.270 -14.846 1.00 95.94 83 TYR A N 1
ATOM 657 C CA . TYR A 1 83 ? 6.787 -3.088 -15.649 1.00 95.94 83 TYR A CA 1
ATOM 658 C C . TYR A 1 83 ? 7.804 -2.165 -14.979 1.00 95.94 83 TYR A C 1
ATOM 660 O O . TYR A 1 83 ? 8.330 -1.255 -15.628 1.00 95.94 83 TYR A O 1
ATOM 668 N N . LEU A 1 84 ? 8.117 -2.398 -13.703 1.00 96.19 84 LEU A N 1
ATOM 669 C CA . LEU A 1 84 ? 8.851 -1.453 -12.870 1.00 96.19 84 LEU A CA 1
ATOM 670 C C . LEU A 1 84 ? 10.232 -1.108 -13.429 1.00 96.19 84 LEU A C 1
ATOM 672 O O . LEU A 1 84 ? 10.619 0.059 -13.442 1.00 96.19 84 LEU A O 1
ATOM 676 N N . ARG A 1 85 ? 10.957 -2.103 -13.957 1.00 95.31 85 ARG A N 1
ATOM 677 C CA . ARG A 1 85 ? 12.277 -1.895 -14.574 1.00 95.31 85 ARG A CA 1
ATOM 678 C C . ARG A 1 85 ? 12.197 -0.945 -15.769 1.00 95.31 85 ARG A C 1
ATOM 680 O O . ARG A 1 85 ? 13.033 -0.055 -15.906 1.00 95.31 85 ARG A O 1
ATOM 687 N N . ARG A 1 86 ? 11.168 -1.093 -16.610 1.00 96.00 86 ARG A N 1
ATOM 688 C CA . ARG A 1 86 ? 10.945 -0.223 -17.776 1.00 96.00 86 ARG A CA 1
ATOM 689 C C . ARG A 1 86 ? 10.564 1.184 -17.337 1.00 96.00 86 ARG A C 1
ATOM 691 O O . ARG A 1 86 ? 11.168 2.139 -17.815 1.00 96.00 86 ARG A O 1
ATOM 698 N N . ILE A 1 87 ? 9.635 1.314 -16.390 1.00 96.06 87 ILE A N 1
ATOM 699 C CA . ILE A 1 87 ? 9.208 2.617 -15.860 1.00 96.06 87 ILE A CA 1
ATOM 700 C C . ILE A 1 87 ? 10.404 3.359 -15.255 1.00 96.06 87 ILE A C 1
ATOM 702 O O . ILE A 1 87 ? 10.668 4.506 -15.613 1.00 96.06 87 ILE A O 1
ATOM 706 N N . ASN A 1 88 ? 11.186 2.688 -14.410 1.00 96.31 88 ASN A N 1
ATOM 707 C CA . ASN A 1 88 ? 12.308 3.296 -13.698 1.00 96.31 88 ASN A CA 1
ATOM 708 C C . ASN A 1 88 ? 13.534 3.568 -14.586 1.00 96.31 88 ASN A C 1
ATOM 710 O O . ASN A 1 88 ? 14.414 4.320 -14.166 1.00 96.31 88 ASN A O 1
ATOM 714 N N . SER A 1 89 ? 13.583 3.028 -15.810 1.00 95.94 89 SER A N 1
ATOM 715 C CA . SER A 1 89 ? 14.583 3.402 -16.824 1.00 95.94 89 SER A CA 1
ATOM 716 C C . SER A 1 89 ? 14.341 4.790 -17.436 1.00 95.94 89 SER A C 1
ATOM 718 O O . SER A 1 89 ? 15.241 5.367 -18.041 1.00 95.94 89 SER A O 1
ATOM 720 N N . THR A 1 90 ? 13.140 5.348 -17.252 1.00 96.12 90 THR A N 1
ATOM 721 C CA . THR A 1 90 ? 12.788 6.707 -17.682 1.00 96.12 90 THR A CA 1
ATOM 722 C C . THR A 1 90 ? 13.201 7.750 -16.631 1.00 96.12 90 THR A C 1
ATOM 724 O O . THR A 1 90 ? 13.836 7.434 -15.619 1.00 96.12 90 THR A O 1
ATOM 727 N N . SER A 1 91 ? 12.823 9.015 -16.832 1.00 95.12 91 SER A N 1
ATOM 728 C CA . SER A 1 91 ? 12.960 10.063 -15.810 1.00 95.12 91 SER A CA 1
ATOM 729 C C . SER A 1 91 ? 12.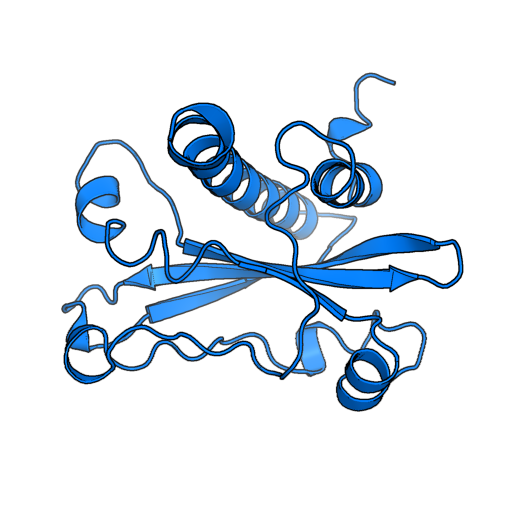070 9.832 -14.580 1.00 95.12 91 SER A C 1
ATOM 731 O O . SER A 1 91 ? 12.359 10.373 -13.515 1.00 95.12 91 SER A O 1
ATOM 733 N N . THR A 1 92 ? 11.033 8.999 -14.689 1.00 92.88 92 THR A N 1
ATOM 734 C CA . THR A 1 92 ? 10.131 8.650 -13.584 1.00 92.88 92 THR A CA 1
ATOM 735 C C . THR A 1 92 ? 10.761 7.614 -12.651 1.00 92.88 92 THR A C 1
ATOM 737 O O . THR A 1 92 ? 11.617 6.820 -13.054 1.00 92.88 92 THR A O 1
ATOM 740 N N . LYS A 1 93 ? 10.347 7.620 -11.379 1.00 94.56 93 LYS A N 1
ATOM 741 C CA . LYS A 1 93 ? 10.689 6.595 -10.387 1.00 94.56 93 LYS A CA 1
ATOM 742 C C . LYS A 1 93 ? 9.437 6.194 -9.619 1.00 94.56 93 LYS A C 1
ATOM 744 O O . LYS A 1 93 ? 8.700 7.057 -9.151 1.00 94.56 93 LYS A O 1
ATOM 749 N N . THR A 1 94 ? 9.204 4.895 -9.506 1.00 97.69 94 THR A N 1
ATOM 750 C CA . THR A 1 94 ? 8.097 4.324 -8.739 1.00 97.69 94 THR A CA 1
ATOM 751 C C . THR A 1 94 ? 8.510 3.005 -8.088 1.00 97.69 94 THR A C 1
ATOM 753 O O . THR A 1 94 ? 9.568 2.445 -8.391 1.00 97.69 94 THR A O 1
ATOM 756 N N . TYR A 1 95 ? 7.649 2.524 -7.202 1.00 98.56 95 TYR A N 1
ATOM 757 C CA . TYR A 1 95 ? 7.756 1.256 -6.492 1.00 98.56 95 TYR A CA 1
ATOM 758 C C . TYR A 1 95 ? 6.535 0.397 -6.803 1.00 98.56 95 TYR A C 1
ATOM 760 O O . TYR A 1 95 ? 5.499 0.932 -7.198 1.00 98.56 95 TYR A O 1
ATOM 768 N N . ALA A 1 96 ? 6.658 -0.914 -6.616 1.00 98.44 96 ALA A N 1
ATOM 769 C CA . ALA A 1 96 ? 5.510 -1.802 -6.524 1.00 98.44 96 ALA A CA 1
ATOM 770 C C . ALA A 1 96 ? 5.072 -1.820 -5.053 1.00 98.44 96 ALA A C 1
ATOM 772 O O . ALA A 1 96 ? 5.851 -2.230 -4.191 1.00 98.44 96 ALA A O 1
ATOM 773 N N . SER A 1 97 ? 3.886 -1.292 -4.752 1.00 98.69 97 SER A N 1
ATOM 774 C CA . SER A 1 97 ? 3.450 -1.085 -3.368 1.00 98.69 97 SER A CA 1
ATOM 775 C C . SER A 1 97 ? 2.501 -2.169 -2.851 1.00 98.69 97 SER A C 1
ATOM 777 O O . SER A 1 97 ? 1.646 -2.673 -3.584 1.00 98.69 97 SER A O 1
ATOM 779 N N . ARG A 1 98 ? 2.616 -2.482 -1.555 1.00 98.75 98 ARG A N 1
ATOM 780 C CA . ARG A 1 98 ? 1.585 -3.176 -0.767 1.00 98.75 98 ARG A CA 1
ATOM 781 C C . ARG A 1 98 ? 1.259 -2.366 0.471 1.00 98.75 98 ARG A C 1
ATOM 783 O O . ARG A 1 98 ? 2.170 -1.930 1.166 1.00 98.75 98 ARG A O 1
ATOM 790 N N . THR A 1 99 ? -0.022 -2.211 0.781 1.00 98.88 99 THR A N 1
ATOM 791 C CA . THR A 1 99 ? -0.475 -1.530 2.001 1.00 98.88 99 THR A CA 1
ATOM 792 C C . THR A 1 99 ? -1.346 -2.462 2.821 1.00 98.88 99 THR A C 1
ATOM 794 O O . THR A 1 99 ? -2.358 -2.930 2.310 1.00 98.88 99 THR A O 1
ATOM 797 N N . ILE A 1 100 ? -0.986 -2.709 4.082 1.00 98.81 100 ILE A N 1
ATOM 798 C CA . ILE A 1 100 ? -1.808 -3.477 5.028 1.00 98.81 100 ILE A CA 1
ATOM 799 C C . ILE A 1 100 ? -2.672 -2.519 5.836 1.00 98.81 100 ILE A C 1
ATOM 801 O O . ILE A 1 100 ? -2.169 -1.513 6.339 1.00 98.81 100 ILE A O 1
ATOM 805 N N . LEU A 1 101 ? -3.955 -2.843 5.979 1.00 98.81 101 LEU A N 1
ATOM 806 C CA . LEU A 1 101 ? -4.929 -2.058 6.730 1.00 98.81 101 LEU A CA 1
ATOM 807 C C . LEU A 1 101 ? -5.635 -2.920 7.775 1.00 98.81 101 LEU A C 1
ATOM 809 O O . LEU A 1 101 ? -5.882 -4.105 7.556 1.00 98.81 101 LEU A O 1
ATOM 813 N N . PHE A 1 102 ? -5.996 -2.300 8.893 1.00 98.75 102 PHE A N 1
ATOM 814 C CA . PHE A 1 102 ? -6.772 -2.897 9.970 1.00 98.75 102 PHE A CA 1
ATOM 815 C C . PHE A 1 102 ? -8.157 -2.266 10.066 1.00 98.75 102 PHE A C 1
ATOM 817 O O . PHE A 1 102 ? -8.276 -1.041 10.084 1.00 98.75 102 PHE A O 1
ATOM 824 N N . LEU A 1 103 ? -9.193 -3.093 10.181 1.00 98.62 103 LEU A N 1
ATOM 825 C CA . LEU A 1 103 ? -10.549 -2.666 10.501 1.00 98.62 103 LEU A CA 1
ATOM 826 C C . LEU A 1 103 ? -10.707 -2.516 12.013 1.00 98.62 103 LEU A C 1
ATOM 828 O O . LEU A 1 103 ? -10.755 -3.495 12.761 1.00 98.62 103 LEU A O 1
ATOM 832 N N . GLN A 1 104 ? -10.818 -1.265 12.442 1.00 97.56 104 GLN A N 1
ATOM 833 C CA . GLN A 1 104 ? -10.979 -0.897 13.839 1.00 97.56 104 GLN A CA 1
ATOM 834 C C . GLN A 1 104 ? -12.409 -1.156 14.323 1.00 97.56 104 GLN A C 1
ATOM 836 O O . GLN A 1 104 ? -13.365 -1.205 13.547 1.00 97.56 104 GLN A O 1
ATOM 841 N N . ASN A 1 105 ? -12.584 -1.246 15.643 1.00 95.44 105 ASN A N 1
ATOM 842 C CA . ASN A 1 105 ? -13.900 -1.482 16.250 1.00 95.44 105 ASN A CA 1
ATOM 843 C C . ASN A 1 105 ? -14.902 -0.332 16.018 1.00 95.44 105 ASN A C 1
ATOM 845 O O . ASN A 1 105 ? -16.107 -0.542 16.127 1.00 95.44 105 ASN A O 1
ATOM 849 N N . ASN A 1 106 ? -14.424 0.873 15.690 1.00 95.62 106 ASN A N 1
ATOM 850 C CA . ASN A 1 106 ? -15.269 2.013 15.315 1.00 95.62 106 ASN A CA 1
ATOM 851 C C . ASN A 1 106 ? -15.724 1.975 13.838 1.00 95.62 106 ASN A C 1
ATOM 853 O O . ASN A 1 106 ? -16.397 2.900 13.391 1.00 95.62 106 ASN A O 1
ATOM 857 N N . GLY A 1 107 ? -15.352 0.934 13.084 1.00 96.06 107 GLY A N 1
ATOM 858 C CA . GLY A 1 107 ? -15.738 0.738 11.688 1.00 96.06 107 GLY A CA 1
ATOM 859 C C . GLY A 1 107 ? -14.856 1.449 10.659 1.00 96.06 107 GLY A C 1
ATOM 860 O O . GLY A 1 107 ? -15.162 1.368 9.472 1.00 96.06 107 GLY A O 1
ATOM 861 N N . THR A 1 108 ? -13.776 2.128 11.063 1.00 97.50 108 THR A N 1
ATOM 862 C CA . THR A 1 108 ? -12.835 2.755 10.120 1.00 97.50 108 THR A CA 1
ATOM 863 C C . THR A 1 108 ? -11.626 1.866 9.834 1.00 97.50 108 THR A C 1
ATOM 865 O O . THR A 1 108 ? -11.242 1.020 10.647 1.00 97.50 108 THR A O 1
ATOM 868 N N . LEU A 1 109 ? -11.009 2.067 8.667 1.00 98.38 109 LEU A N 1
ATOM 869 C CA . LEU A 1 109 ? -9.736 1.439 8.324 1.00 98.38 109 LEU A CA 1
ATOM 870 C C . LEU A 1 109 ? -8.561 2.286 8.824 1.00 98.38 109 LEU A C 1
ATOM 872 O O . LEU A 1 109 ? -8.574 3.510 8.710 1.00 98.38 109 LEU A O 1
ATOM 876 N N . LYS A 1 110 ? -7.533 1.608 9.333 1.00 97.88 110 LYS A N 1
ATOM 877 C CA . LYS A 1 110 ? -6.257 2.181 9.773 1.00 97.88 110 LYS A CA 1
ATOM 878 C C . LYS A 1 110 ? -5.115 1.542 8.976 1.00 97.88 110 LYS A C 1
ATOM 880 O O . LYS A 1 110 ? -4.990 0.317 9.024 1.00 97.88 110 LYS A O 1
ATOM 885 N N . PRO A 1 111 ? -4.277 2.302 8.252 1.00 98.50 111 PRO A N 1
ATOM 886 C CA . PRO A 1 111 ? -3.099 1.740 7.599 1.00 98.50 111 PRO A CA 1
ATOM 887 C C . PRO A 1 111 ? -2.067 1.309 8.656 1.00 98.50 111 PRO A C 1
ATOM 889 O O . PRO A 1 111 ? -1.823 2.025 9.622 1.00 98.50 111 PRO A O 1
ATOM 892 N N . LEU A 1 112 ? -1.468 0.130 8.485 1.00 98.56 112 LEU A N 1
ATOM 893 C CA . LEU A 1 112 ? -0.503 -0.451 9.428 1.00 98.56 112 LEU A CA 1
ATOM 894 C C . LEU A 1 112 ? 0.927 -0.460 8.895 1.00 98.56 112 LEU A C 1
ATOM 896 O O . LEU A 1 112 ? 1.872 -0.280 9.655 1.00 98.56 112 LEU A O 1
ATOM 900 N N . ALA A 1 113 ? 1.088 -0.730 7.602 1.00 98.75 113 ALA A N 1
ATOM 901 C CA . ALA A 1 113 ? 2.388 -0.822 6.960 1.00 98.75 113 ALA A CA 1
ATOM 902 C C . ALA A 1 113 ? 2.261 -0.593 5.455 1.00 98.75 113 ALA A C 1
ATOM 904 O O . ALA A 1 113 ? 1.275 -1.009 4.840 1.00 98.75 113 ALA A O 1
ATOM 905 N N . ILE A 1 114 ? 3.290 0.018 4.873 1.00 98.94 114 ILE A N 1
ATOM 906 C CA . ILE A 1 114 ? 3.499 0.116 3.430 1.00 98.94 114 ILE A CA 1
ATOM 907 C C . ILE A 1 114 ? 4.819 -0.568 3.101 1.00 98.94 114 ILE A C 1
ATOM 909 O O . ILE A 1 114 ? 5.872 -0.187 3.608 1.00 98.94 114 ILE A O 1
ATOM 913 N N . GLU A 1 115 ? 4.770 -1.562 2.229 1.00 98.88 115 GLU A N 1
ATOM 914 C CA . GLU A 1 115 ? 5.945 -2.134 1.588 1.00 98.88 115 GLU A CA 1
ATOM 915 C C . GLU A 1 115 ? 6.136 -1.482 0.220 1.00 98.88 115 GLU A C 1
ATOM 917 O O . GLU A 1 115 ? 5.203 -1.423 -0.581 1.00 98.88 115 GLU A O 1
ATOM 922 N N . LEU A 1 116 ? 7.349 -0.994 -0.038 1.00 98.81 116 LEU A N 1
ATOM 923 C CA . LEU A 1 116 ? 7.770 -0.490 -1.339 1.00 98.81 116 LEU A CA 1
ATOM 924 C C . LEU A 1 116 ? 8.850 -1.409 -1.907 1.00 98.81 116 LEU A C 1
ATOM 926 O O . LEU A 1 116 ? 9.960 -1.472 -1.370 1.00 98.81 116 LEU A O 1
ATOM 930 N N . SER A 1 117 ? 8.520 -2.095 -2.997 1.00 98.69 117 SER A N 1
ATOM 931 C CA . SER A 1 117 ? 9.379 -3.083 -3.649 1.00 98.69 117 SER A CA 1
ATOM 932 C C . SER A 1 117 ? 9.941 -2.563 -4.973 1.00 98.69 117 SER A C 1
ATOM 934 O O . SER A 1 117 ? 9.261 -1.862 -5.729 1.00 98.69 117 SER A O 1
ATOM 936 N N . LEU A 1 118 ? 11.187 -2.926 -5.266 1.00 98.31 118 LEU A N 1
ATOM 937 C CA . LEU A 1 118 ? 11.853 -2.744 -6.557 1.00 98.31 118 LEU A CA 1
ATOM 938 C C . LEU A 1 118 ? 12.336 -4.101 -7.081 1.00 98.31 118 LEU A C 1
ATOM 940 O O . LEU A 1 118 ? 12.695 -4.957 -6.272 1.00 98.31 118 LEU A O 1
ATOM 944 N N . PRO A 1 119 ? 12.435 -4.296 -8.406 1.00 97.44 119 PRO A N 1
ATOM 945 C CA . PRO A 1 119 ? 13.138 -5.447 -8.948 1.00 97.44 119 PRO A CA 1
ATOM 946 C C . PRO A 1 119 ? 14.614 -5.370 -8.551 1.00 97.44 119 PRO A C 1
ATOM 948 O O . PRO A 1 119 ? 15.201 -4.281 -8.498 1.00 97.44 119 PRO A O 1
ATOM 951 N N . HIS A 1 120 ? 15.229 -6.521 -8.296 1.00 97.44 120 HIS A N 1
ATOM 952 C CA . HIS A 1 120 ? 16.636 -6.578 -7.924 1.00 97.44 120 HIS A CA 1
ATOM 953 C C . HIS A 1 120 ? 17.529 -5.950 -9.022 1.00 97.44 120 HIS A C 1
ATOM 955 O O . HIS A 1 120 ? 17.296 -6.168 -10.220 1.00 97.44 120 HIS A O 1
ATOM 961 N N . PRO A 1 121 ? 18.563 -5.161 -8.666 1.00 95.00 121 PRO A N 1
ATOM 962 C CA . PRO A 1 121 ? 19.393 -4.446 -9.640 1.00 95.00 121 PRO A CA 1
ATOM 963 C C . PRO A 1 121 ? 20.092 -5.377 -10.640 1.00 95.00 121 PRO A C 1
ATOM 965 O O . PRO A 1 121 ? 20.202 -5.025 -11.813 1.00 95.00 121 PRO A O 1
ATOM 968 N N . GLU A 1 122 ? 20.492 -6.572 -10.201 1.00 96.19 122 GLU A N 1
ATOM 969 C CA . GLU A 1 122 ? 21.200 -7.565 -11.029 1.00 96.19 122 GLU A CA 1
ATOM 970 C C . GLU A 1 122 ? 20.298 -8.311 -12.028 1.00 96.19 122 GLU A C 1
ATOM 972 O O . GLU A 1 122 ? 20.799 -8.941 -12.954 1.00 96.19 122 GLU A O 1
ATOM 977 N N . GLY A 1 123 ? 18.973 -8.214 -11.894 1.00 94.69 123 GLY A N 1
ATOM 978 C CA . GLY A 1 123 ? 18.023 -8.863 -12.801 1.00 94.69 123 GLY A CA 1
ATOM 979 C C . GLY A 1 123 ? 16.779 -9.365 -12.080 1.00 94.69 123 GLY A C 1
ATOM 980 O O . GLY A 1 123 ? 16.804 -9.574 -10.872 1.00 94.69 123 GLY A O 1
ATOM 981 N N . ASP A 1 124 ? 15.690 -9.561 -12.824 1.00 95.00 124 ASP A N 1
ATOM 982 C CA . ASP A 1 124 ? 14.388 -9.911 -12.239 1.00 95.00 124 ASP A CA 1
ATOM 983 C C . ASP A 1 124 ? 14.415 -11.280 -11.540 1.00 95.00 124 ASP A C 1
ATOM 985 O O . ASP A 1 124 ? 13.798 -11.421 -10.494 1.00 95.00 124 ASP A O 1
ATOM 989 N N . LEU A 1 125 ? 15.219 -12.241 -12.018 1.00 96.56 125 LEU A N 1
ATOM 990 C CA . LEU A 1 125 ? 15.348 -13.574 -11.402 1.00 96.56 125 LEU A CA 1
ATOM 991 C C . LEU A 1 125 ? 15.864 -13.541 -9.954 1.00 96.56 125 LEU A C 1
ATOM 993 O O . LEU A 1 125 ? 15.734 -14.526 -9.233 1.00 96.56 125 LEU A O 1
ATOM 997 N N . HIS A 1 126 ? 16.482 -12.434 -9.534 1.00 97.00 126 HIS A N 1
ATOM 998 C CA . HIS A 1 126 ? 17.050 -12.278 -8.197 1.00 97.00 126 HIS A CA 1
ATOM 999 C C . HIS A 1 126 ? 16.031 -11.782 -7.160 1.00 97.00 126 HIS A C 1
ATOM 1001 O O . HIS A 1 126 ? 16.412 -11.532 -6.019 1.00 97.00 126 HIS A O 1
ATOM 1007 N N . GLY A 1 127 ? 14.750 -11.653 -7.521 1.00 96.88 127 GLY A N 1
ATOM 1008 C CA . GLY A 1 127 ? 13.707 -11.282 -6.572 1.00 96.88 127 GLY A CA 1
ATOM 1009 C C . GLY A 1 127 ? 13.440 -9.784 -6.491 1.00 96.88 127 GLY A C 1
ATOM 1010 O O . GLY A 1 127 ? 13.868 -8.982 -7.331 1.00 96.88 127 GLY A O 1
ATOM 1011 N N . ALA A 1 128 ? 12.701 -9.405 -5.454 1.00 97.44 128 ALA A N 1
ATOM 1012 C CA . ALA A 1 128 ? 12.453 -8.016 -5.104 1.00 97.44 128 ALA A CA 1
ATOM 1013 C C . ALA A 1 128 ? 13.368 -7.557 -3.964 1.00 97.44 128 ALA A C 1
ATOM 1015 O O . ALA A 1 128 ? 13.631 -8.288 -3.012 1.00 97.44 128 ALA A O 1
ATOM 1016 N N . ILE A 1 129 ? 13.800 -6.298 -4.027 1.00 97.56 129 ILE A N 1
ATOM 1017 C CA . ILE A 1 129 ? 14.331 -5.582 -2.868 1.00 97.56 129 ILE A CA 1
ATOM 1018 C C . ILE A 1 129 ? 13.224 -4.689 -2.316 1.00 97.56 129 ILE A C 1
ATOM 1020 O O . ILE A 1 129 ? 12.685 -3.832 -3.018 1.00 97.56 129 ILE A O 1
ATOM 1024 N N . SER A 1 130 ? 12.875 -4.901 -1.054 1.00 97.81 130 SER A N 1
ATOM 1025 C CA . SER A 1 130 ? 11.736 -4.240 -0.423 1.00 97.81 130 SER A CA 1
ATOM 1026 C C . SER A 1 130 ? 12.161 -3.468 0.812 1.00 97.81 130 SER A C 1
ATOM 1028 O O . SER A 1 130 ? 13.077 -3.860 1.539 1.00 97.81 130 SER A O 1
ATOM 1030 N N . LYS A 1 131 ? 11.457 -2.369 1.075 1.00 98.44 131 LYS A N 1
ATOM 1031 C CA . LYS A 1 131 ? 11.532 -1.656 2.346 1.00 98.44 131 LYS A CA 1
ATOM 1032 C C . LYS A 1 131 ? 10.134 -1.455 2.905 1.00 98.44 131 LYS A C 1
ATOM 1034 O O . LYS A 1 131 ? 9.230 -1.029 2.190 1.00 98.44 131 LYS A O 1
ATOM 1039 N N . VAL A 1 132 ? 9.986 -1.753 4.192 1.00 98.62 132 VAL A N 1
ATOM 1040 C CA . VAL A 1 132 ? 8.734 -1.586 4.928 1.00 98.62 132 VAL A CA 1
ATOM 1041 C C . VAL A 1 132 ? 8.774 -0.282 5.710 1.00 98.62 132 VAL A C 1
ATOM 1043 O O . VAL A 1 132 ? 9.774 0.046 6.352 1.00 98.62 132 VAL A O 1
ATOM 1046 N N . TYR A 1 133 ? 7.672 0.449 5.648 1.00 98.56 133 TYR A N 1
ATOM 1047 C CA . TYR A 1 133 ? 7.427 1.692 6.355 1.00 98.56 133 TYR A CA 1
ATOM 1048 C C . TYR A 1 133 ? 6.186 1.521 7.221 1.00 98.56 133 TYR A C 1
ATOM 1050 O O . TYR A 1 133 ? 5.186 0.967 6.768 1.00 98.56 133 TYR A O 1
ATOM 1058 N N . ILE A 1 134 ? 6.260 1.999 8.457 1.00 98.00 134 ILE A N 1
ATOM 1059 C CA . ILE A 1 134 ? 5.162 1.969 9.426 1.00 98.00 134 ILE A CA 1
ATOM 1060 C C . ILE A 1 134 ? 4.712 3.405 9.736 1.00 98.00 134 IL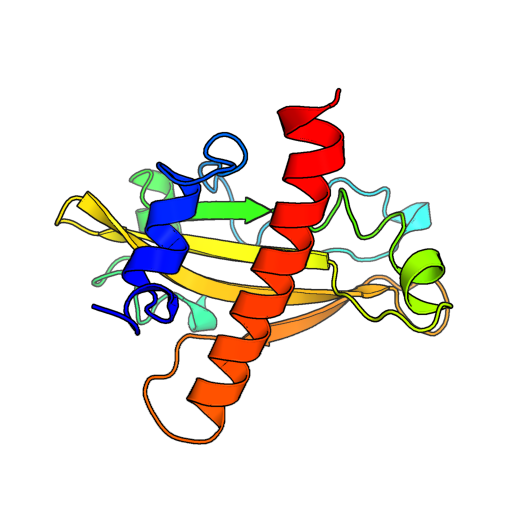E A C 1
ATOM 1062 O O . ILE A 1 134 ? 5.523 4.327 9.576 1.00 98.00 134 ILE A O 1
ATOM 1066 N N . PRO A 1 135 ? 3.453 3.613 10.166 1.00 97.50 135 PRO A N 1
ATOM 1067 C CA . PRO A 1 135 ? 2.955 4.921 10.564 1.00 97.50 135 PRO A CA 1
ATOM 1068 C C . PRO A 1 135 ? 3.849 5.595 11.605 1.00 97.50 135 PRO A C 1
ATOM 1070 O O . PRO A 1 135 ? 4.305 4.969 12.562 1.00 97.50 135 PRO A O 1
ATOM 1073 N N . ALA A 1 136 ? 4.072 6.893 11.420 1.00 95.75 136 ALA A N 1
ATOM 1074 C CA . ALA A 1 136 ? 4.791 7.740 12.359 1.00 95.75 136 ALA A CA 1
ATOM 1075 C C . ALA A 1 136 ? 4.141 9.123 12.397 1.00 95.75 136 ALA A C 1
ATOM 1077 O O . ALA A 1 136 ? 3.846 9.704 11.352 1.00 95.75 136 ALA A O 1
ATOM 1078 N N . GLU A 1 137 ? 3.936 9.669 13.594 1.00 89.50 137 GLU A N 1
ATOM 1079 C CA . GLU A 1 137 ? 3.251 10.956 13.779 1.00 89.50 137 GLU A CA 1
ATOM 1080 C C . GLU A 1 137 ? 4.201 12.156 13.726 1.00 89.50 137 GLU A C 1
ATOM 1082 O O . GLU A 1 137 ? 3.811 13.239 13.300 1.00 89.50 137 GLU A O 1
ATOM 1087 N N . ASN A 1 138 ? 5.464 11.964 14.117 1.00 90.56 138 ASN A N 1
ATOM 1088 C CA . ASN A 1 138 ? 6.419 13.049 14.325 1.00 90.56 138 ASN A CA 1
ATOM 1089 C C . ASN A 1 138 ? 7.726 12.829 13.550 1.00 90.56 138 ASN A C 1
ATOM 1091 O O . ASN A 1 138 ? 8.044 11.718 13.127 1.00 90.56 138 ASN A O 1
ATOM 1095 N N . GLY A 1 139 ? 8.498 13.905 13.400 1.00 94.25 139 GLY A N 1
ATOM 1096 C CA . GLY A 1 139 ? 9.877 13.841 12.919 1.00 94.25 139 GLY A CA 1
ATOM 1097 C C . GLY A 1 139 ? 10.040 13.513 11.433 1.00 94.25 139 GLY A C 1
ATOM 1098 O O . GLY A 1 139 ? 9.146 13.707 10.603 1.00 94.25 139 GLY A O 1
ATOM 1099 N N . VAL A 1 140 ? 11.240 13.042 11.094 1.00 95.75 140 VAL A N 1
ATOM 1100 C CA . VAL A 1 140 ? 11.615 12.654 9.725 1.00 95.75 140 VAL A CA 1
ATOM 1101 C C . VAL A 1 140 ? 10.825 11.419 9.294 1.00 95.75 140 VAL A C 1
ATOM 1103 O O . VAL A 1 140 ? 10.446 11.289 8.133 1.00 95.75 140 VAL A O 1
ATOM 1106 N N . GLU A 1 141 ? 10.507 10.552 10.245 1.00 96.19 141 GLU A N 1
ATOM 1107 C CA . GLU A 1 141 ? 9.742 9.327 10.081 1.00 96.19 141 GLU A CA 1
ATOM 1108 C C . GLU A 1 141 ? 8.328 9.623 9.569 1.00 96.19 141 GLU A C 1
ATOM 1110 O O . GLU A 1 141 ? 7.885 8.968 8.626 1.00 96.19 141 GLU A O 1
ATOM 1115 N N . ASN A 1 142 ? 7.655 10.663 10.084 1.00 96.62 142 ASN A N 1
ATOM 1116 C CA . ASN A 1 142 ? 6.370 11.110 9.534 1.00 96.62 142 ASN A CA 1
ATOM 1117 C C . ASN A 1 142 ? 6.499 11.554 8.072 1.00 96.62 142 ASN A C 1
ATOM 1119 O O . ASN A 1 142 ? 5.675 11.188 7.237 1.00 96.62 142 ASN A O 1
ATOM 1123 N N . SER A 1 143 ? 7.554 12.298 7.731 1.00 97.50 143 SER A N 1
ATOM 1124 C CA . SER A 1 143 ? 7.779 12.733 6.346 1.00 97.50 143 SER A CA 1
ATOM 1125 C C . SER A 1 143 ? 8.020 11.543 5.413 1.00 97.50 143 SER A C 1
ATOM 1127 O O . SER A 1 143 ? 7.491 11.511 4.303 1.00 97.50 143 SER A O 1
ATOM 1129 N N . ILE A 1 144 ? 8.769 10.539 5.875 1.00 98.19 144 ILE A N 1
ATOM 1130 C CA . ILE A 1 144 ? 9.001 9.287 5.149 1.00 98.19 144 ILE A CA 1
ATOM 1131 C C . ILE A 1 144 ? 7.691 8.505 4.978 1.00 98.19 144 ILE A C 1
ATOM 1133 O O . ILE A 1 144 ? 7.418 8.022 3.881 1.00 98.19 144 ILE A O 1
ATOM 1137 N N . TRP A 1 145 ? 6.864 8.416 6.023 1.00 98.50 145 TRP A N 1
ATOM 1138 C CA . TRP A 1 145 ? 5.553 7.769 5.968 1.00 98.50 145 TRP A CA 1
ATOM 1139 C C . TRP A 1 145 ? 4.629 8.439 4.945 1.00 98.50 145 TRP A C 1
ATOM 1141 O O . TRP A 1 145 ? 4.046 7.772 4.092 1.00 98.50 145 TRP A O 1
ATOM 1151 N N . GLN A 1 146 ? 4.568 9.772 4.946 1.00 98.31 146 GLN A N 1
ATOM 1152 C CA . GLN A 1 146 ? 3.808 10.538 3.955 1.00 98.31 146 GLN A CA 1
ATOM 1153 C C . GLN A 1 146 ? 4.325 10.298 2.527 1.00 98.31 146 GLN A C 1
ATOM 1155 O O . GLN A 1 146 ? 3.529 10.179 1.597 1.00 98.31 146 GLN A O 1
ATOM 1160 N N . LEU A 1 147 ? 5.644 10.157 2.346 1.00 98.31 147 LEU A N 1
ATOM 1161 C CA . LEU A 1 147 ? 6.237 9.803 1.055 1.00 98.31 147 LEU A CA 1
ATOM 1162 C C . LEU A 1 147 ? 5.856 8.381 0.614 1.00 98.31 147 LEU A C 1
ATOM 1164 O O . LEU A 1 147 ? 5.571 8.162 -0.561 1.00 98.31 147 LEU A O 1
ATOM 1168 N N . ALA A 1 148 ? 5.812 7.422 1.543 1.00 98.75 148 ALA A N 1
ATOM 1169 C CA . ALA A 1 148 ? 5.362 6.063 1.257 1.00 98.75 148 ALA A CA 1
ATOM 1170 C C . ALA A 1 148 ? 3.893 6.045 0.803 1.00 98.75 148 ALA A C 1
ATOM 1172 O O . ALA A 1 148 ? 3.588 5.455 -0.236 1.00 98.75 148 ALA A O 1
ATOM 1173 N N . LYS A 1 149 ? 3.008 6.780 1.495 1.00 98.75 149 LYS A N 1
ATOM 1174 C CA . LYS A 1 149 ? 1.609 6.972 1.071 1.00 98.75 149 LYS A CA 1
ATOM 1175 C C . LYS A 1 149 ? 1.506 7.609 -0.315 1.00 98.75 149 LYS A C 1
ATOM 1177 O O . LYS A 1 149 ? 0.685 7.183 -1.120 1.00 98.75 149 LYS A O 1
ATOM 1182 N N . ALA A 1 150 ? 2.368 8.578 -0.629 1.00 98.38 150 ALA A N 1
ATOM 1183 C CA . ALA A 1 150 ? 2.400 9.192 -1.954 1.00 98.38 150 ALA A CA 1
ATOM 1184 C C . ALA A 1 150 ? 2.749 8.179 -3.062 1.00 98.38 150 ALA A C 1
ATOM 1186 O O . ALA A 1 150 ? 2.111 8.193 -4.113 1.00 98.38 150 ALA A O 1
ATOM 1187 N N . TYR A 1 151 ? 3.696 7.259 -2.838 1.00 98.62 151 TYR A N 1
ATOM 1188 C CA . TYR A 1 151 ? 3.987 6.193 -3.809 1.00 98.62 151 TYR A CA 1
ATOM 1189 C C . TYR A 1 151 ? 2.823 5.212 -3.980 1.00 98.62 151 TYR A C 1
ATOM 1191 O O . TYR A 1 151 ? 2.539 4.811 -5.111 1.00 98.62 151 TYR A O 1
ATOM 1199 N N . VAL A 1 152 ? 2.111 4.879 -2.897 1.00 98.75 152 VAL A N 1
ATOM 1200 C CA . VAL A 1 152 ? 0.870 4.091 -2.981 1.00 98.75 152 VAL A CA 1
ATOM 1201 C C . VAL A 1 152 ? -0.174 4.827 -3.821 1.00 98.75 152 VAL A C 1
ATOM 1203 O O . VAL A 1 152 ? -0.738 4.237 -4.735 1.00 98.75 152 VAL A O 1
ATOM 1206 N N . ALA A 1 153 ? -0.376 6.127 -3.596 1.00 98.31 153 ALA A N 1
ATOM 1207 C CA . ALA A 1 153 ? -1.322 6.929 -4.371 1.00 98.31 153 ALA A CA 1
ATOM 1208 C C . A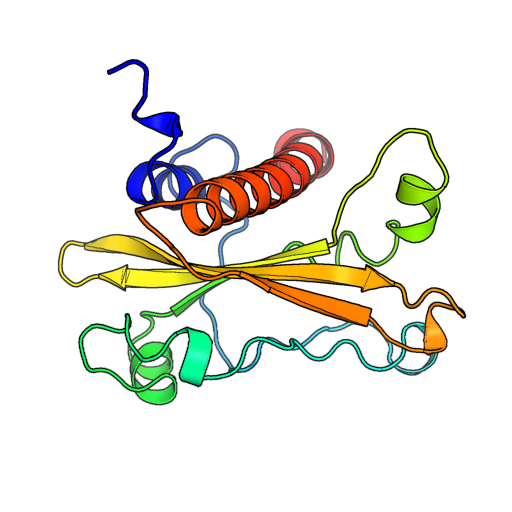LA A 1 153 ? -0.938 7.031 -5.860 1.00 98.31 153 ALA A C 1
ATOM 1210 O O . ALA A 1 153 ? -1.816 7.006 -6.722 1.00 98.31 153 ALA A O 1
ATOM 1211 N N . VAL A 1 154 ? 0.361 7.095 -6.189 1.00 98.00 154 VAL A N 1
ATOM 1212 C CA . VAL A 1 154 ? 0.853 7.041 -7.581 1.00 98.00 154 VAL A CA 1
ATOM 1213 C C . VAL A 1 154 ? 0.527 5.693 -8.228 1.00 98.00 154 VAL A C 1
ATOM 1215 O O . VAL A 1 154 ? 0.071 5.663 -9.371 1.00 98.00 154 VAL A O 1
ATOM 1218 N N . ASN A 1 155 ? 0.748 4.585 -7.512 1.00 98.50 155 ASN A N 1
ATOM 1219 C CA . ASN A 1 155 ? 0.390 3.245 -7.983 1.00 98.50 155 ASN A CA 1
ATOM 1220 C C . ASN A 1 155 ? -1.120 3.133 -8.225 1.00 98.50 155 ASN A C 1
ATOM 1222 O O . ASN A 1 155 ? -1.542 2.756 -9.317 1.00 98.50 155 ASN A O 1
ATOM 1226 N N . ASP A 1 156 ? -1.914 3.524 -7.228 1.00 98.50 156 ASP A N 1
ATOM 1227 C CA . ASP A 1 156 ? -3.367 3.410 -7.261 1.00 98.50 156 ASP A CA 1
ATOM 1228 C C . ASP A 1 156 ? -3.995 4.303 -8.332 1.00 98.50 156 ASP A C 1
ATOM 1230 O O . ASP A 1 156 ? -4.852 3.849 -9.079 1.00 98.50 156 ASP A O 1
ATOM 1234 N N . SER A 1 157 ? -3.494 5.529 -8.512 1.00 97.50 157 SER A N 1
ATOM 1235 C CA . SER A 1 157 ? -3.955 6.431 -9.575 1.00 97.50 157 SER A CA 1
ATOM 1236 C C . SER A 1 157 ? -3.651 5.886 -10.971 1.00 97.50 157 SER A C 1
ATOM 1238 O O . SER A 1 157 ? -4.492 5.981 -11.866 1.00 97.50 157 SER A O 1
ATOM 1240 N N . GLY A 1 158 ? -2.457 5.314 -11.170 1.00 96.62 158 GLY A N 1
ATOM 1241 C CA . GLY A 1 158 ? -2.081 4.686 -12.436 1.00 96.62 158 GLY A CA 1
ATOM 1242 C C . GLY A 1 158 ? -2.965 3.481 -12.754 1.00 96.62 158 GLY A C 1
ATOM 1243 O O . GLY A 1 158 ? -3.453 3.357 -13.878 1.00 96.62 158 GLY A O 1
ATOM 1244 N N . TYR A 1 159 ? -3.224 2.639 -11.751 1.00 97.50 159 TYR A N 1
ATOM 1245 C CA . TYR A 1 159 ? -4.118 1.492 -11.882 1.00 97.50 159 TYR A CA 1
ATOM 1246 C C . TYR A 1 159 ? -5.565 1.929 -12.133 1.00 97.50 159 TYR A C 1
ATOM 1248 O O . TYR A 1 159 ? -6.205 1.440 -13.058 1.00 97.50 159 TYR A O 1
ATOM 1256 N N . HIS A 1 160 ? -6.065 2.897 -11.367 1.00 97.44 160 HIS A N 1
ATOM 1257 C CA . HIS A 1 160 ? -7.403 3.454 -11.515 1.00 97.44 160 HIS A CA 1
ATOM 1258 C C . HIS A 1 160 ? -7.646 3.959 -12.938 1.00 97.44 160 HIS A C 1
ATOM 1260 O O . HIS A 1 160 ? -8.601 3.533 -13.580 1.00 97.44 160 HIS A O 1
ATOM 1266 N N . GLN A 1 161 ? -6.775 4.832 -13.454 1.00 97.25 161 GLN A N 1
ATOM 1267 C CA . GLN A 1 161 ? -7.004 5.460 -14.757 1.00 97.25 161 GLN A CA 1
ATOM 1268 C C . GLN A 1 161 ? -6.901 4.476 -15.923 1.00 97.25 161 GLN A C 1
ATOM 1270 O O . GLN A 1 161 ? -7.650 4.605 -16.886 1.00 97.25 161 GLN A O 1
ATOM 1275 N N . LEU A 1 162 ? -5.980 3.513 -15.859 1.00 95.75 162 LEU A N 1
ATOM 1276 C CA . LEU A 1 162 ? -5.718 2.608 -16.981 1.00 95.75 162 LEU A CA 1
ATOM 1277 C C . LEU A 1 162 ? -6.537 1.317 -16.929 1.00 95.75 162 LEU A C 1
ATOM 1279 O O . LEU A 1 162 ? -6.805 0.747 -17.982 1.00 95.75 162 LEU A O 1
ATOM 1283 N N . ILE A 1 163 ? -6.900 0.853 -15.731 1.00 96.56 163 ILE A N 1
ATOM 1284 C CA . ILE A 1 163 ? -7.571 -0.432 -15.520 1.00 96.56 163 ILE A CA 1
ATOM 1285 C C . ILE A 1 163 ? -8.989 -0.208 -15.008 1.00 96.56 163 ILE A C 1
ATOM 1287 O O . ILE A 1 163 ? -9.925 -0.473 -15.743 1.00 96.56 163 ILE A O 1
ATOM 1291 N N . SER A 1 164 ? -9.173 0.314 -13.791 1.00 95.56 164 SER A N 1
ATOM 1292 C CA . SER A 1 164 ? -10.514 0.400 -13.185 1.00 95.56 164 SER A CA 1
ATOM 1293 C C . SER A 1 164 ? -11.486 1.294 -13.966 1.00 95.56 164 SER A C 1
ATOM 1295 O O . SER A 1 164 ? -12.692 1.068 -13.923 1.00 95.56 164 SER A O 1
ATOM 1297 N N . HIS A 1 165 ? -10.973 2.340 -14.617 1.00 94.88 165 HIS A N 1
ATOM 1298 C CA . HIS A 1 165 ? -11.776 3.340 -15.317 1.00 94.88 165 HIS A CA 1
ATOM 1299 C C . HIS A 1 165 ? -11.831 3.113 -16.833 1.00 94.88 165 HIS A C 1
ATOM 1301 O O . HIS A 1 165 ? -12.902 3.234 -17.422 1.00 94.88 165 HIS A O 1
ATOM 1307 N N . TRP A 1 166 ? -10.690 2.840 -17.473 1.00 95.19 166 TRP A N 1
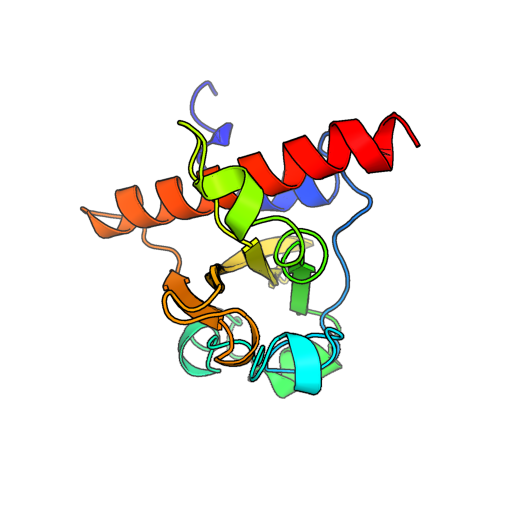ATOM 1308 C CA . TRP A 1 166 ? -10.610 2.761 -18.935 1.00 95.19 166 TRP A CA 1
ATOM 1309 C C . TRP A 1 166 ? -10.939 1.378 -19.519 1.00 95.19 166 TRP A C 1
ATOM 1311 O O . TRP A 1 166 ? -11.544 1.327 -20.590 1.00 95.19 166 TRP A O 1
ATOM 1321 N N . TYR A 1 167 ? -10.487 0.292 -18.878 1.00 86.06 167 TYR A N 1
ATOM 1322 C CA . TYR A 1 167 ? -10.581 -1.080 -19.402 1.00 86.06 167 TYR A CA 1
ATOM 1323 C C . TYR A 1 167 ? -11.953 -1.704 -19.134 1.00 86.06 167 TYR A C 1
ATOM 1325 O O . TYR A 1 167 ? -12.533 -2.253 -20.099 1.00 86.06 167 TYR A O 1
#

Foldseek 3Di:
DVCVCLDQQNLQVCCCVNLPVDQKAQDQDPPDDDPDDLQAQNDATDPDDQVQFCVPQVNDGPVVQSVVSFKMKRFQQNVCQVCQVVQCVDPDHAFRKMWIWGQDPVRTIGTRKMKGWHQDPVHRSHHIDIDIQGDDDDDPSNVVVSVSSVRVVVSSVVCSVPPVPPD

pLDDT: mean 96.8, std 2.62, range [74.44, 98.94]

Sequence (167 aa):
DTSAWRTDEEFAREMLAGVNPVIIRGLQEFPPTSKLDPNIYGDQSSTIRKEHIEFNLDGLTVDEAIAQNKLFILDHHDALMLYLRRINSTSTKTYASRTILFLQNNGTLKPLAIELSLPHPEGDLHGAISKVYIPAENGVENSIWQLAKAYVAVNDSGYHQLISHWY

InterPro domains:
  IPR000907 Lipoxygenase [PTHR11771] (3-166)
  IPR001246 Lipoxygenase, plant [PR00468] (29-48)
  IPR001246 Lipoxygenase, plant [PR00468] (95-119)
  IPR013819 Lipoxygenase, C-terminal [PF00305] (1-166)
  IPR013819 Lipoxygenase, C-terminal [PR00087] (142-159)
  IPR013819 Lipoxygenase, C-terminal [PR00087] (160-167)
  IPR013819 Lipoxygenase, C-terminal [PS51393] (1-167)
  IPR027433 Lipoxygenase, domain 3 [G3DSA:4.10.372.10] (1-21)
  IPR036226 Lipoxigenase, C-terminal domain superfamily [SSF48484] (2-167)